Protein AF-K1QN25-F1 (afdb_monomer)

Radius of gyration: 16.58 Å; Cα contacts (8 Å, |Δi|>4): 43; chains: 1; bounding box: 44×20×42 Å

Organism: Magallana gigas (NCBI:txid29159)

Mean predicted aligned error: 8.79 Å

pLDDT: mean 77.39, std 11.9, range [39.12, 89.56]

Solvent-accessible surface area (backbone atoms only — not comparable to full-atom values): 6139 Å² total; per-residue (Å²): 109,66,64,53,43,61,72,48,51,47,54,62,73,53,57,70,47,68,72,60,72,85,69,48,76,63,56,55,51,51,53,43,51,50,52,46,50,52,56,33,58,76,68,70,50,64,86,86,59,62,55,68,61,54,30,61,74,59,72,50,73,59,60,65,59,53,43,52,51,49,34,50,53,50,49,56,51,53,71,71,51,88,56,65,77,63,42,56,74,62,41,53,72,69,70,52,74,79,74,85,128

Secondary structure (DSSP, 8-state):
-HHHIIIIIHHHHTTTGGG--S--HHHHHHHHHHHHHHHHHHTT--TTS-HHHHHHHHTPPPHHHHHHHHHHHHHHHHHH---HHHHHHHHHHHHS-----

Foldseek 3Di:
DLVCCVPPVLCVVCPPLLQPLPQDPVNLVVQQVVVLVVLCVVVVHDPVDDSVVSCVVSVHDRSVVVSVVVNVVVVVVLVPDPDVVVNCVSCVSVVDPDDDD

Structure (mmCIF, N/CA/C/O backbone):
data_AF-K1QN25-F1
#
_entry.id   AF-K1QN25-F1
#
loop_
_atom_site.group_PDB
_atom_site.id
_atom_site.type_symbol
_atom_site.label_atom_id
_atom_site.label_alt_id
_atom_site.label_comp_id
_atom_site.label_asym_id
_atom_site.label_entity_id
_atom_site.label_seq_id
_atom_site.pdbx_PDB_ins_code
_atom_site.Cartn_x
_atom_site.Cartn_y
_atom_site.Cartn_z
_atom_site.occupancy
_atom_site.B_iso_or_equiv
_atom_site.auth_seq_id
_atom_site.auth_comp_id
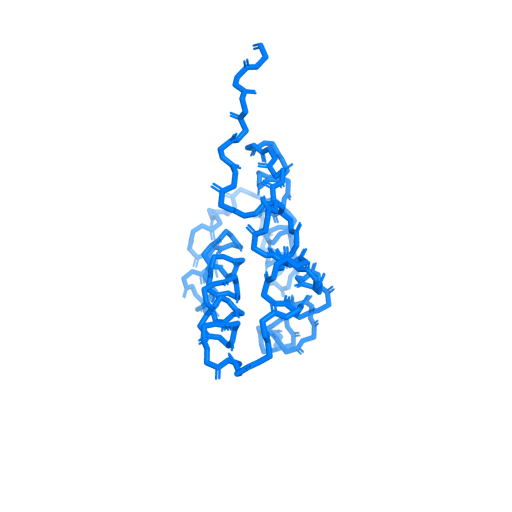_atom_site.auth_asym_id
_atom_site.auth_atom_id
_atom_site.pdbx_PDB_model_num
ATOM 1 N N . MET A 1 1 ? -19.440 -1.982 -2.396 1.00 57.94 1 MET A N 1
ATOM 2 C CA . MET A 1 1 ? -18.551 -0.885 -1.943 1.00 57.94 1 MET A CA 1
ATOM 3 C C . MET A 1 1 ? -17.074 -1.281 -1.894 1.00 57.94 1 MET A C 1
ATOM 5 O O . MET A 1 1 ? -16.268 -0.541 -2.437 1.00 57.94 1 MET A O 1
ATOM 9 N N . ALA A 1 2 ? -16.709 -2.456 -1.358 1.00 63.75 2 ALA A N 1
ATOM 10 C CA . ALA A 1 2 ? -15.332 -2.989 -1.393 1.00 63.75 2 ALA A CA 1
ATOM 11 C C . ALA A 1 2 ? -14.684 -2.963 -2.795 1.00 63.75 2 ALA A C 1
ATOM 13 O O . ALA A 1 2 ? -13.549 -2.529 -2.973 1.00 63.75 2 ALA A O 1
ATOM 14 N N . HIS A 1 3 ? -15.453 -3.359 -3.814 1.00 72.69 3 HIS A N 1
ATOM 15 C CA . HIS A 1 3 ? -15.005 -3.353 -5.206 1.00 72.69 3 HIS A CA 1
ATOM 16 C C . HIS A 1 3 ? -14.661 -1.945 -5.715 1.00 72.69 3 HIS A C 1
ATOM 18 O O . HIS A 1 3 ? -13.656 -1.790 -6.394 1.00 72.69 3 HIS A O 1
ATOM 24 N N . LEU A 1 4 ? -15.440 -0.916 -5.350 1.00 78.00 4 LEU A N 1
ATOM 25 C CA . LEU A 1 4 ? -15.184 0.478 -5.745 1.00 78.00 4 LEU A CA 1
ATOM 26 C C . LEU A 1 4 ? -13.895 1.018 -5.122 1.00 78.00 4 LEU A C 1
ATOM 28 O O . LEU A 1 4 ? -13.138 1.724 -5.785 1.00 78.00 4 LEU A O 1
ATOM 32 N N . TYR A 1 5 ? -13.618 0.651 -3.868 1.00 80.44 5 TYR A N 1
ATOM 33 C CA . TYR A 1 5 ? -12.349 0.989 -3.230 1.00 80.44 5 TYR A CA 1
ATOM 34 C C . TYR A 1 5 ? -11.170 0.394 -4.010 1.00 80.44 5 TYR A C 1
ATOM 36 O O . TYR A 1 5 ? -10.241 1.113 -4.372 1.00 80.44 5 TYR A O 1
ATOM 44 N N . ARG A 1 6 ? -11.241 -0.896 -4.353 1.00 80.19 6 ARG A N 1
ATOM 45 C CA . ARG A 1 6 ? -10.179 -1.577 -5.105 1.00 80.19 6 ARG A CA 1
ATOM 46 C C . ARG A 1 6 ? -10.041 -1.075 -6.546 1.00 80.19 6 ARG A C 1
ATOM 48 O O . ARG A 1 6 ? -8.923 -0.988 -7.042 1.00 80.19 6 ARG A O 1
ATOM 55 N N . SER A 1 7 ? -11.148 -0.766 -7.220 1.00 82.31 7 SER A N 1
ATOM 56 C CA . SER A 1 7 ? -11.148 -0.415 -8.644 1.00 82.31 7 SER A CA 1
ATOM 57 C C . SER A 1 7 ? -10.897 1.066 -8.918 1.00 82.31 7 SER A C 1
ATOM 59 O O . SER A 1 7 ? -10.414 1.392 -9.995 1.00 82.31 7 SER A O 1
ATOM 61 N N . VAL A 1 8 ? -11.229 1.959 -7.980 1.00 83.81 8 VAL A N 1
ATOM 62 C CA . VAL A 1 8 ? -11.114 3.416 -8.169 1.00 83.81 8 VAL A CA 1
ATOM 63 C C . VAL A 1 8 ? -10.133 4.020 -7.173 1.00 83.81 8 VAL A C 1
ATOM 65 O O . VAL A 1 8 ? -9.115 4.578 -7.566 1.00 83.81 8 VAL A O 1
ATOM 68 N N . VAL A 1 9 ? -10.399 3.874 -5.874 1.00 83.88 9 VAL A N 1
ATOM 69 C CA . VAL A 1 9 ? -9.635 4.582 -4.833 1.00 83.88 9 VAL A CA 1
ATOM 70 C C . VAL A 1 9 ? -8.185 4.106 -4.794 1.00 83.88 9 VAL A C 1
ATOM 72 O O . VAL A 1 9 ? -7.264 4.917 -4.825 1.00 83.88 9 VAL A O 1
ATOM 75 N N . LEU A 1 10 ? -7.971 2.791 -4.777 1.00 85.00 10 LEU A N 1
ATOM 76 C CA . LEU A 1 10 ? -6.646 2.189 -4.691 1.00 85.00 10 LEU A CA 1
ATOM 77 C C . LEU A 1 10 ? -5.736 2.572 -5.878 1.00 85.00 10 LEU A C 1
ATOM 79 O O . LEU A 1 10 ? -4.616 3.017 -5.631 1.00 85.00 10 LEU A O 1
ATOM 83 N N . PRO A 1 11 ? -6.146 2.443 -7.159 1.00 85.06 11 PRO A N 1
ATOM 84 C CA . PRO A 1 11 ? -5.316 2.883 -8.276 1.00 85.06 11 PRO A CA 1
ATOM 85 C C . PRO A 1 11 ? -5.078 4.393 -8.308 1.00 85.06 11 PRO A C 1
ATOM 87 O O . PRO A 1 11 ? -3.967 4.780 -8.659 1.00 85.06 11 PRO A O 1
ATOM 90 N N . SER A 1 12 ? -6.045 5.224 -7.904 1.00 86.25 12 SER A N 1
ATOM 91 C CA . SER A 1 12 ? -5.856 6.678 -7.830 1.00 86.25 12 SER A CA 1
ATOM 92 C C . SER A 1 12 ? -4.860 7.090 -6.744 1.00 86.25 12 SER A C 1
ATOM 94 O O . SER A 1 12 ? -3.988 7.913 -7.001 1.00 86.25 12 SER A O 1
ATOM 96 N N . VAL A 1 13 ? -4.953 6.507 -5.545 1.00 86.06 13 VAL A N 1
ATOM 97 C CA . VAL A 1 13 ? -4.057 6.830 -4.417 1.00 86.06 13 VAL A CA 1
ATOM 98 C C . VAL A 1 13 ? -2.642 6.306 -4.65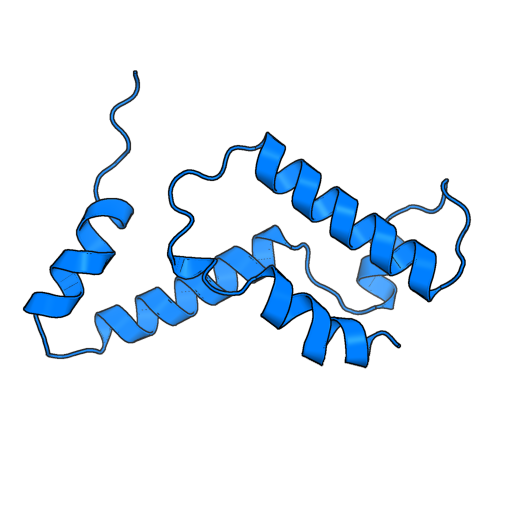9 1.00 86.06 13 VAL A C 1
ATOM 100 O O . VAL A 1 13 ? -1.667 6.976 -4.331 1.00 86.06 13 VAL A O 1
ATOM 103 N N . LEU A 1 14 ? -2.520 5.114 -5.245 1.00 87.94 14 LEU A N 1
ATOM 104 C CA . LEU A 1 14 ? -1.236 4.466 -5.530 1.00 87.94 14 LEU A CA 1
ATOM 105 C C . LEU A 1 14 ? -0.704 4.780 -6.933 1.00 87.94 14 LEU A C 1
ATOM 107 O O . LEU A 1 14 ? 0.150 4.055 -7.456 1.00 87.94 14 LEU A O 1
ATOM 111 N N . TYR A 1 15 ? -1.221 5.824 -7.576 1.00 87.44 15 TYR A N 1
ATOM 112 C CA . TYR A 1 15 ? -0.713 6.258 -8.866 1.00 87.44 15 TYR A CA 1
ATOM 113 C C . TYR A 1 15 ? 0.732 6.751 -8.716 1.00 87.44 15 TYR A C 1
ATOM 115 O O . TYR A 1 15 ? 1.027 7.611 -7.891 1.00 87.44 15 TYR A O 1
ATOM 123 N N . GLY A 1 16 ? 1.651 6.174 -9.495 1.00 83.75 16 GLY A N 1
ATOM 124 C CA . GLY A 1 16 ? 3.070 6.532 -9.441 1.00 83.75 16 GLY A CA 1
ATOM 125 C C . GLY A 1 16 ? 3.822 6.037 -8.200 1.00 83.75 16 GLY A C 1
ATOM 126 O O . GLY A 1 16 ? 4.950 6.463 -7.986 1.00 83.75 16 GLY A O 1
ATOM 127 N N . CYS A 1 17 ? 3.261 5.118 -7.402 1.00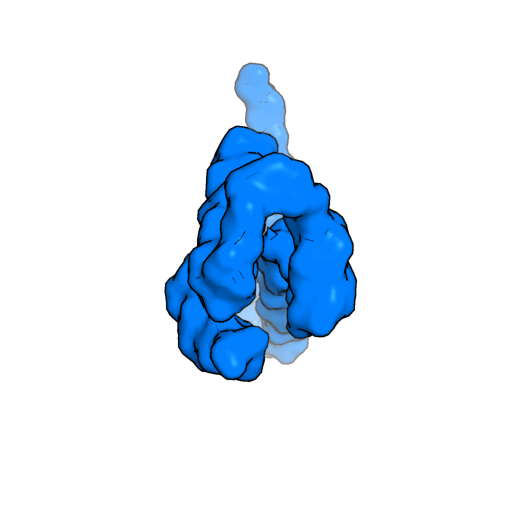 86.00 17 CYS A N 1
ATOM 128 C CA . CYS A 1 17 ? 3.965 4.569 -6.232 1.00 86.00 17 CYS A CA 1
ATOM 129 C C . CYS A 1 17 ? 5.284 3.843 -6.565 1.00 86.00 17 CYS A C 1
ATOM 131 O O . CYS A 1 17 ? 6.144 3.684 -5.697 1.00 86.00 17 CYS A O 1
ATOM 133 N N . GLU A 1 18 ? 5.463 3.470 -7.834 1.00 83.00 18 GLU A N 1
ATOM 134 C CA . GLU A 1 18 ? 6.680 2.916 -8.434 1.00 83.00 18 GLU A CA 1
ATOM 135 C C . GLU A 1 18 ? 7.925 3.764 -8.112 1.00 83.00 18 GLU A C 1
ATOM 137 O O . GLU A 1 18 ? 9.003 3.229 -7.869 1.00 83.00 18 GLU A O 1
ATOM 142 N N . THR A 1 19 ? 7.777 5.096 -8.095 1.00 80.31 19 THR A N 1
ATOM 143 C CA . THR A 1 19 ? 8.886 6.056 -7.959 1.00 80.31 19 THR A CA 1
ATOM 144 C C . THR A 1 19 ? 9.115 6.524 -6.522 1.00 80.31 19 THR A C 1
ATOM 146 O O . THR A 1 19 ? 10.023 7.316 -6.261 1.00 80.31 19 THR A O 1
ATOM 149 N N . TRP A 1 20 ? 8.318 6.045 -5.561 1.00 84.25 20 TRP A N 1
ATOM 150 C CA . TRP A 1 20 ? 8.429 6.420 -4.150 1.00 84.25 20 TRP A CA 1
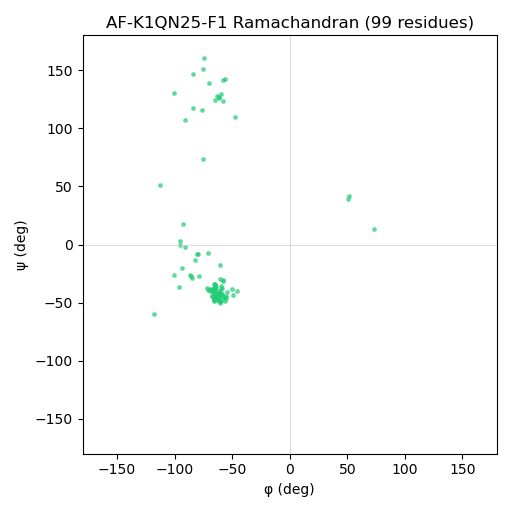ATOM 151 C C . TRP A 1 20 ? 9.626 5.726 -3.486 1.00 84.25 20 TRP A C 1
ATOM 153 O O . TRP A 1 20 ? 9.463 4.780 -2.712 1.00 84.25 20 TRP A O 1
ATOM 163 N N . ASN A 1 21 ? 10.841 6.174 -3.796 1.00 73.62 21 ASN A N 1
ATOM 164 C CA . ASN A 1 21 ? 12.076 5.561 -3.294 1.00 73.62 21 ASN A CA 1
ATOM 165 C C . ASN A 1 21 ? 12.405 5.977 -1.849 1.00 73.62 21 ASN A C 1
ATOM 167 O O . ASN A 1 21 ? 13.014 5.211 -1.112 1.00 73.62 21 ASN A O 1
ATOM 171 N N . HIS A 1 22 ? 11.951 7.157 -1.414 1.00 77.25 22 HIS A N 1
ATOM 172 C CA . HIS A 1 22 ? 12.247 7.731 -0.094 1.00 77.25 22 HIS A CA 1
ATOM 173 C C . HIS A 1 22 ? 10.999 7.805 0.797 1.00 77.25 22 HIS A C 1
ATOM 175 O O . HIS A 1 22 ? 10.665 8.857 1.336 1.00 77.25 22 HIS A O 1
ATOM 181 N N . MET A 1 23 ? 10.272 6.696 0.936 1.00 78.88 23 MET A N 1
ATOM 182 C CA . MET A 1 23 ? 9.088 6.671 1.796 1.00 78.88 23 MET A CA 1
ATOM 183 C C . MET A 1 23 ? 9.497 6.410 3.247 1.00 78.88 23 MET A C 1
ATOM 185 O O . MET A 1 23 ? 10.050 5.353 3.564 1.00 78.88 23 MET A O 1
ATOM 189 N N . THR A 1 24 ? 9.238 7.364 4.144 1.00 83.56 24 THR A N 1
ATOM 190 C CA . THR A 1 24 ? 9.544 7.169 5.564 1.00 83.56 24 THR A CA 1
ATOM 191 C C . THR A 1 24 ? 8.539 6.211 6.209 1.00 83.56 24 THR A C 1
ATOM 193 O O . THR A 1 24 ? 7.424 6.009 5.720 1.00 83.56 24 THR A O 1
ATOM 196 N N . LYS A 1 25 ? 8.903 5.620 7.356 1.00 83.38 25 LYS A N 1
ATOM 197 C CA . LYS A 1 25 ? 7.977 4.769 8.128 1.00 83.38 25 LYS A CA 1
ATOM 198 C C . LYS A 1 25 ? 6.699 5.518 8.530 1.00 83.38 25 LYS A C 1
ATOM 200 O O . LYS A 1 25 ? 5.643 4.899 8.627 1.00 83.38 25 LYS A O 1
ATOM 205 N N . GLU A 1 26 ? 6.784 6.831 8.739 1.00 85.94 26 GLU A N 1
ATOM 206 C CA . GLU A 1 26 ? 5.628 7.661 9.087 1.00 85.94 26 GLU A CA 1
ATOM 207 C C . GLU A 1 26 ? 4.685 7.854 7.891 1.00 85.94 26 GLU A C 1
ATOM 209 O O . GLU A 1 26 ? 3.470 7.763 8.057 1.00 85.94 26 GLU A O 1
ATOM 214 N N . ASP A 1 27 ? 5.215 8.004 6.674 1.00 85.06 27 ASP A N 1
ATOM 215 C CA . ASP A 1 27 ? 4.397 8.090 5.455 1.00 85.06 27 ASP A CA 1
ATOM 216 C C . ASP A 1 27 ? 3.609 6.794 5.217 1.00 85.06 27 ASP A C 1
ATOM 218 O O . ASP A 1 27 ? 2.402 6.830 4.963 1.00 85.06 27 ASP A O 1
ATOM 222 N N . VAL A 1 28 ? 4.254 5.633 5.410 1.00 85.69 28 VAL A N 1
ATOM 223 C CA . VAL A 1 28 ? 3.581 4.318 5.374 1.00 85.69 28 VAL A CA 1
ATOM 224 C C . VAL A 1 28 ? 2.456 4.263 6.412 1.00 85.69 28 VAL A C 1
ATOM 226 O O . VAL A 1 28 ? 1.357 3.783 6.129 1.00 85.69 28 VAL A O 1
ATOM 229 N N . ARG A 1 29 ? 2.717 4.754 7.629 1.00 86.25 29 ARG A N 1
ATOM 230 C CA . ARG A 1 29 ? 1.752 4.727 8.735 1.00 86.25 29 ARG A CA 1
ATOM 231 C C . ARG A 1 29 ? 0.535 5.604 8.449 1.00 86.25 29 ARG A C 1
ATOM 233 O O . ARG A 1 29 ? -0.593 5.196 8.742 1.00 86.25 29 ARG A O 1
ATOM 240 N N . ARG A 1 30 ? 0.744 6.777 7.848 1.00 87.06 30 ARG A N 1
ATOM 241 C CA . ARG A 1 30 ? -0.328 7.684 7.412 1.00 87.06 30 ARG A CA 1
ATOM 242 C C . ARG A 1 30 ? -1.175 7.060 6.308 1.00 87.06 30 ARG A C 1
ATOM 244 O O . ARG A 1 30 ? -2.398 7.086 6.412 1.00 87.06 30 ARG A O 1
ATOM 251 N N . LEU A 1 31 ? -0.543 6.428 5.319 1.00 87.12 31 LEU A N 1
ATOM 252 C CA . LEU A 1 31 ? -1.233 5.707 4.245 1.00 87.12 31 LEU A CA 1
ATOM 253 C C . LEU A 1 31 ? -2.087 4.548 4.784 1.00 87.12 31 LEU A C 1
ATOM 255 O O . LEU A 1 31 ? -3.261 4.437 4.433 1.00 87.12 31 LEU A O 1
ATOM 259 N N . ASN A 1 32 ? -1.547 3.742 5.704 1.00 87.12 32 ASN A N 1
ATOM 260 C CA . ASN A 1 32 ? -2.320 2.688 6.375 1.00 87.12 32 ASN A CA 1
ATOM 261 C C . ASN A 1 32 ? -3.490 3.265 7.186 1.00 87.12 32 ASN A C 1
ATOM 263 O O . ASN A 1 32 ? -4.600 2.741 7.148 1.00 87.12 32 ASN A O 1
ATOM 267 N N . SER A 1 33 ? -3.277 4.377 7.894 1.00 86.06 33 SER A N 1
ATOM 268 C CA . SER A 1 33 ? -4.341 5.036 8.666 1.00 86.06 33 SER A CA 1
ATOM 269 C C . SER A 1 33 ? -5.461 5.567 7.767 1.00 86.06 33 SER A C 1
ATOM 271 O O . SER A 1 33 ? -6.634 5.468 8.128 1.00 86.06 33 SER A O 1
ATOM 273 N N . LEU A 1 34 ? -5.114 6.078 6.584 1.00 86.12 34 LEU A N 1
ATOM 274 C CA . LEU A 1 34 ? -6.070 6.518 5.570 1.00 86.12 34 LEU A CA 1
ATOM 275 C C . LEU A 1 34 ? -6.887 5.340 5.022 1.00 86.12 34 LEU A C 1
ATOM 277 O O . LEU A 1 34 ? -8.114 5.420 4.998 1.00 86.12 34 LEU A O 1
ATOM 281 N N . GLN A 1 35 ? -6.235 4.229 4.661 1.00 86.94 35 GLN A N 1
ATOM 282 C CA . GLN A 1 35 ? -6.914 2.995 4.245 1.00 86.94 35 GLN A CA 1
ATOM 283 C C . GLN A 1 35 ? -7.889 2.504 5.323 1.00 86.94 35 GLN A C 1
ATOM 285 O O . GLN A 1 35 ? -9.067 2.284 5.040 1.00 86.94 35 GLN A O 1
ATOM 290 N N . HIS A 1 36 ? -7.442 2.426 6.578 1.00 87.25 36 HIS A N 1
ATOM 291 C CA . HIS A 1 36 ? -8.296 2.041 7.701 1.00 87.25 36 HIS A CA 1
ATOM 292 C C . HIS A 1 36 ? -9.489 2.988 7.887 1.00 87.25 36 HIS A C 1
ATOM 294 O O . HIS A 1 36 ? -10.602 2.528 8.149 1.00 87.25 36 HIS A O 1
ATOM 300 N N . GLY A 1 37 ? -9.273 4.300 7.761 1.00 84.12 37 GLY A N 1
ATOM 301 C CA . GLY A 1 37 ? -10.325 5.310 7.863 1.00 84.12 37 GLY A CA 1
ATOM 302 C C . GLY A 1 37 ? -11.407 5.121 6.802 1.00 84.12 37 GLY A C 1
ATOM 303 O O . GLY A 1 37 ? -12.588 5.046 7.141 1.00 84.12 37 GLY A O 1
ATOM 304 N N . ILE A 1 38 ? -11.000 4.952 5.542 1.00 83.44 38 ILE A N 1
ATOM 305 C CA . ILE A 1 38 ? -11.915 4.722 4.417 1.00 83.44 38 ILE A CA 1
ATOM 306 C C . ILE A 1 38 ? -12.674 3.403 4.595 1.00 83.44 38 ILE A C 1
ATOM 308 O O . ILE A 1 38 ? -13.897 3.378 4.468 1.00 83.44 38 ILE A O 1
ATOM 312 N N . CYS A 1 39 ? -11.987 2.316 4.956 1.00 82.00 39 CYS A N 1
ATOM 313 C CA . CYS A 1 39 ? -12.629 1.022 5.194 1.00 82.00 39 CYS A CA 1
ATOM 314 C C . CYS A 1 39 ? -13.687 1.098 6.306 1.00 82.00 39 CYS A C 1
ATOM 316 O O . CYS A 1 39 ? -14.789 0.573 6.144 1.00 82.00 39 CYS A O 1
ATOM 318 N N . LYS A 1 40 ? -13.394 1.795 7.412 1.00 84.44 40 LYS A N 1
ATOM 319 C CA . LYS A 1 40 ? -14.357 1.998 8.507 1.00 84.44 40 LYS A CA 1
ATOM 320 C C . LYS A 1 40 ? -15.544 2.858 8.084 1.00 84.44 40 LYS A C 1
ATOM 322 O O . LYS A 1 40 ? -16.669 2.537 8.455 1.00 84.44 40 LYS A O 1
ATOM 327 N N . GLN A 1 41 ? -15.313 3.907 7.294 1.00 83.25 41 GLN A N 1
ATOM 328 C CA . GLN A 1 41 ? -16.385 4.749 6.757 1.00 83.25 41 GLN A CA 1
ATOM 329 C C . GLN A 1 41 ? -17.308 3.976 5.812 1.00 83.25 41 GLN A C 1
ATOM 331 O O . GLN A 1 41 ? -18.523 4.100 5.923 1.00 83.25 41 GLN A O 1
ATOM 336 N N . ILE A 1 42 ? -16.755 3.134 4.933 1.00 80.06 42 ILE A N 1
ATOM 337 C CA . ILE A 1 42 ? -17.542 2.332 3.984 1.00 80.06 42 ILE A CA 1
ATOM 338 C C . ILE A 1 42 ? -18.526 1.398 4.703 1.00 80.06 42 ILE A C 1
ATOM 340 O O . ILE A 1 42 ? -19.647 1.216 4.232 1.00 80.06 42 ILE A O 1
ATOM 344 N N . PHE A 1 43 ? -18.119 0.809 5.828 1.00 76.44 43 PHE A N 1
ATOM 345 C CA . PHE A 1 43 ? -18.974 -0.086 6.616 1.00 76.44 43 PHE A CA 1
ATOM 346 C C . PHE A 1 43 ? -19.697 0.594 7.774 1.00 76.44 43 PHE A C 1
ATOM 348 O O . PHE A 1 43 ? -20.372 -0.083 8.545 1.00 76.44 43 PHE A O 1
ATOM 355 N N . ASN A 1 44 ? -19.544 1.911 7.912 1.00 82.31 44 ASN A N 1
ATOM 356 C CA . ASN A 1 44 ? -20.097 2.682 9.018 1.00 82.31 44 ASN A CA 1
ATOM 357 C C . ASN A 1 44 ? -19.751 2.076 10.398 1.00 82.31 44 ASN A C 1
ATOM 359 O O . ASN A 1 44 ? -20.585 1.999 11.301 1.00 82.31 44 ASN A O 1
ATOM 363 N N . LEU A 1 45 ? -18.515 1.581 10.541 1.00 80.44 45 LEU A N 1
ATOM 364 C CA . LEU A 1 45 ? -18.067 0.865 11.735 1.00 80.44 45 LEU A CA 1
ATOM 365 C C . LEU A 1 45 ? -17.596 1.832 12.830 1.00 80.44 45 LEU A C 1
ATOM 367 O O . LEU A 1 45 ? -16.961 2.850 12.532 1.00 80.44 45 LEU A O 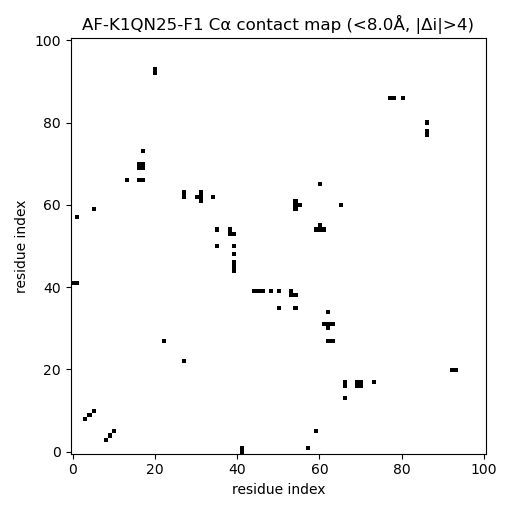1
ATOM 371 N N . PRO A 1 46 ? -17.800 1.488 14.115 1.00 76.38 46 PRO A N 1
ATOM 372 C CA . PRO A 1 46 ? -17.267 2.262 15.226 1.00 76.38 46 PRO A CA 1
ATOM 373 C C . PRO A 1 46 ? -15.743 2.412 15.130 1.00 76.38 46 PRO A C 1
ATOM 375 O O . PRO A 1 46 ? -15.026 1.457 14.817 1.00 76.38 46 PRO A O 1
ATOM 378 N N . LYS A 1 47 ? -15.224 3.591 15.500 1.00 69.25 47 LYS A N 1
ATOM 379 C CA . LYS A 1 47 ? -13.779 3.877 15.594 1.00 69.25 47 LYS A CA 1
ATOM 380 C C . LYS A 1 47 ? -12.945 2.796 16.317 1.00 69.25 47 LYS A C 1
ATOM 382 O O . LYS A 1 47 ? -11.863 2.509 15.792 1.00 69.25 47 LYS A O 1
ATOM 387 N N . PRO A 1 48 ? -13.393 2.167 17.431 1.00 74.88 48 PRO A N 1
ATOM 388 C CA . PRO A 1 48 ? -12.605 1.142 18.127 1.00 74.88 48 PRO A CA 1
ATOM 389 C C . PRO A 1 48 ? -12.486 -0.191 17.377 1.00 74.88 48 PRO A C 1
ATOM 391 O O . PRO A 1 48 ? -11.730 -1.056 17.811 1.00 74.88 48 PRO A O 1
ATOM 394 N N . THR A 1 49 ? -13.199 -0.383 16.263 1.00 76.69 49 THR A N 1
ATOM 395 C CA . THR A 1 49 ? -13.126 -1.635 15.500 1.00 76.69 49 THR A CA 1
ATOM 396 C C . THR A 1 49 ? -11.695 -1.878 15.025 1.00 76.69 49 THR A C 1
ATOM 398 O O . THR A 1 49 ? -11.065 -0.988 14.439 1.00 76.69 49 THR A O 1
ATOM 401 N N . ARG A 1 50 ? -11.173 -3.082 15.281 1.00 77.50 50 ARG A N 1
ATOM 402 C CA . ARG A 1 50 ? -9.837 -3.493 14.837 1.00 77.50 50 ARG A CA 1
ATOM 403 C C . ARG A 1 50 ? -9.760 -3.463 13.315 1.00 77.50 50 ARG A C 1
ATOM 405 O O . ARG A 1 50 ? -10.583 -4.082 12.648 1.00 77.50 50 ARG A O 1
ATOM 412 N N . SER A 1 51 ? -8.763 -2.762 12.783 1.00 77.56 51 SER A N 1
ATOM 413 C CA . SER A 1 51 ? -8.594 -2.606 11.338 1.00 77.56 51 SER A CA 1
ATOM 414 C C . SER A 1 51 ? -8.289 -3.928 10.634 1.00 77.56 51 SER A C 1
ATOM 416 O O . SER A 1 51 ? -8.870 -4.170 9.584 1.00 77.56 51 SER A O 1
ATOM 418 N N . ASP A 1 52 ? -7.496 -4.812 11.253 1.00 77.88 52 ASP A N 1
ATOM 419 C CA . ASP A 1 52 ? -7.106 -6.108 10.670 1.00 77.88 52 ASP A CA 1
ATOM 420 C C . ASP A 1 52 ? -8.325 -6.944 10.243 1.00 77.88 52 ASP A C 1
ATOM 422 O O . ASP A 1 52 ? -8.348 -7.540 9.171 1.00 77.88 52 ASP A O 1
ATOM 426 N N . ILE A 1 53 ? -9.376 -6.943 11.071 1.00 81.62 53 ILE A N 1
ATOM 427 C CA . ILE A 1 53 ? -10.611 -7.699 10.822 1.00 81.62 53 ILE A CA 1
ATOM 428 C C . ILE A 1 53 ? -11.347 -7.131 9.606 1.00 81.62 53 ILE A C 1
ATOM 430 O O . ILE A 1 53 ? -11.864 -7.881 8.783 1.00 81.62 53 ILE A O 1
ATOM 434 N N . VAL A 1 54 ? -11.384 -5.803 9.477 1.00 79.88 54 VAL A N 1
ATOM 435 C CA . VAL A 1 54 ? -12.052 -5.123 8.360 1.00 79.88 54 VAL A CA 1
ATOM 436 C C . VAL A 1 54 ? -11.291 -5.357 7.056 1.00 79.88 54 VAL A C 1
ATOM 438 O O . VAL A 1 54 ? -11.912 -5.558 6.014 1.00 79.88 54 VAL A O 1
ATOM 441 N N . GLU A 1 55 ? -9.959 -5.369 7.110 1.00 80.69 55 GLU A N 1
ATOM 442 C CA . GLU A 1 55 ? -9.101 -5.657 5.958 1.00 80.69 55 GLU A CA 1
ATOM 443 C C . GLU A 1 55 ? -9.256 -7.100 5.477 1.00 80.69 55 GLU A C 1
ATOM 445 O O . GLU A 1 55 ? -9.488 -7.319 4.286 1.00 80.69 55 GLU A O 1
ATOM 450 N N . GLN A 1 56 ? -9.235 -8.071 6.397 1.00 81.00 56 GLN A N 1
ATOM 451 C CA . GLN A 1 56 ? -9.500 -9.475 6.072 1.00 81.00 56 GLN A CA 1
ATOM 452 C C . GLN A 1 56 ? -10.906 -9.670 5.497 1.00 81.00 56 GLN A C 1
ATOM 454 O O . GLN A 1 56 ? -11.069 -10.358 4.492 1.00 81.00 56 GLN A O 1
ATOM 459 N N . TYR A 1 57 ? -11.916 -9.023 6.084 1.00 80.88 57 TYR A N 1
ATOM 460 C CA . TYR A 1 57 ? -13.296 -9.110 5.606 1.00 80.88 57 TYR A CA 1
ATOM 461 C C . TYR A 1 57 ? -13.473 -8.505 4.204 1.00 80.88 57 TYR A C 1
ATOM 463 O O . TYR A 1 57 ? -14.235 -9.017 3.387 1.00 80.88 57 TYR A O 1
ATOM 471 N N . MET A 1 58 ? -12.743 -7.429 3.897 1.00 73.94 58 MET A N 1
ATOM 472 C CA . MET A 1 58 ? -12.734 -6.801 2.571 1.00 73.94 58 MET A CA 1
ATOM 473 C C . MET A 1 58 ? -11.828 -7.504 1.560 1.00 73.94 58 MET A C 1
ATOM 475 O O . MET A 1 58 ? -11.836 -7.120 0.388 1.00 73.94 58 MET A O 1
ATOM 479 N N . ASN A 1 59 ? -11.032 -8.485 1.998 1.00 80.62 59 ASN A N 1
ATOM 480 C CA . ASN A 1 59 ? -9.950 -9.076 1.217 1.00 80.62 59 ASN A CA 1
ATOM 481 C C . ASN A 1 59 ? -8.995 -8.006 0.640 1.00 80.62 59 ASN A C 1
ATOM 483 O O . ASN A 1 59 ? -8.619 -8.049 -0.534 1.00 80.62 59 ASN A O 1
ATOM 487 N N . ILE A 1 60 ? -8.666 -6.995 1.454 1.00 81.38 60 ILE A N 1
ATOM 488 C CA . ILE A 1 60 ? -7.749 -5.904 1.103 1.00 81.38 60 ILE A CA 1
ATOM 489 C C . ILE A 1 60 ? -6.389 -6.197 1.733 1.00 81.38 60 ILE A C 1
ATOM 491 O O . ILE A 1 60 ? -6.291 -6.483 2.924 1.00 81.38 60 ILE A O 1
ATOM 495 N N . LEU A 1 61 ? -5.335 -6.109 0.925 1.00 82.88 61 LEU A N 1
ATOM 496 C CA . LEU A 1 61 ? -3.960 -6.205 1.398 1.00 82.88 61 LEU A CA 1
ATOM 497 C C . LEU A 1 61 ? -3.540 -4.899 2.097 1.00 82.88 61 LEU A C 1
ATOM 499 O O . LEU A 1 61 ? -4.019 -3.818 1.736 1.00 82.88 61 LEU A O 1
ATOM 503 N N . PRO A 1 62 ? -2.612 -4.956 3.066 1.00 83.00 62 PRO A N 1
ATOM 504 C CA . PRO A 1 62 ? -2.055 -3.745 3.655 1.00 83.00 62 PRO A CA 1
ATOM 505 C C . PRO A 1 62 ? -1.416 -2.880 2.563 1.00 83.00 62 PRO A C 1
ATOM 507 O O . PRO A 1 62 ? -0.749 -3.402 1.664 1.00 83.00 62 PRO A O 1
ATOM 510 N N . ILE A 1 63 ? -1.566 -1.554 2.653 1.00 85.25 63 ILE A N 1
ATOM 511 C CA . ILE A 1 63 ? -1.194 -0.638 1.558 1.00 85.25 63 ILE A CA 1
ATOM 512 C C . ILE A 1 63 ? 0.278 -0.766 1.151 1.00 85.25 63 ILE A C 1
ATOM 514 O O . ILE A 1 63 ? 0.628 -0.628 -0.018 1.00 85.25 63 ILE A O 1
ATOM 518 N N . LYS A 1 64 ? 1.144 -1.102 2.115 1.00 84.62 64 LYS A N 1
ATOM 519 C CA . LYS A 1 64 ? 2.563 -1.371 1.877 1.00 84.62 64 LYS A CA 1
ATOM 520 C C . LYS A 1 64 ? 2.763 -2.561 0.935 1.00 84.62 64 LYS A C 1
ATOM 522 O O . LYS A 1 64 ? 3.575 -2.463 0.025 1.00 84.62 64 LYS A O 1
ATOM 527 N N . ALA A 1 65 ? 2.030 -3.655 1.137 1.00 86.50 65 ALA A N 1
ATOM 528 C CA . ALA A 1 65 ? 2.137 -4.831 0.278 1.00 86.50 65 ALA A CA 1
ATOM 529 C C . ALA 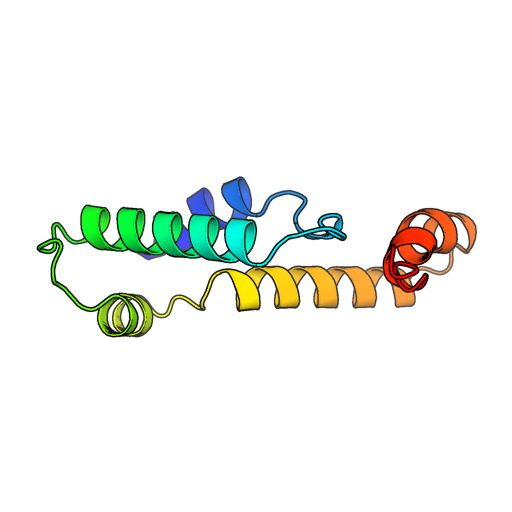A 1 65 ? 1.653 -4.529 -1.146 1.00 86.50 65 ALA A C 1
ATOM 531 O O . ALA A 1 65 ? 2.239 -5.027 -2.105 1.00 86.50 65 ALA A O 1
ATOM 532 N N . GLU A 1 66 ? 0.643 -3.668 -1.304 1.00 88.44 66 GLU A N 1
ATOM 533 C CA . GLU A 1 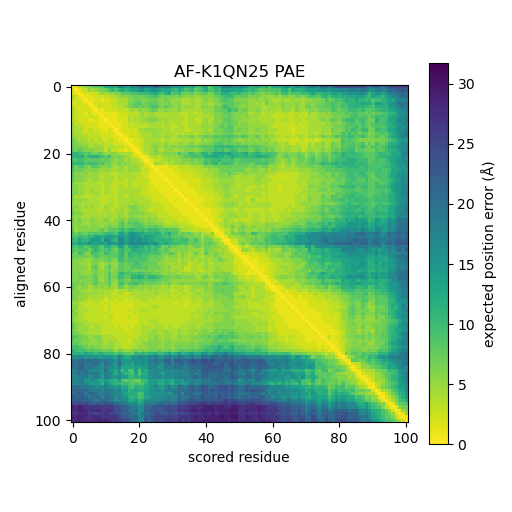66 ? 0.205 -3.235 -2.635 1.00 88.44 66 GLU A CA 1
ATOM 534 C C . GLU A 1 66 ? 1.227 -2.342 -3.341 1.00 88.44 66 GLU A C 1
ATOM 536 O O . GLU A 1 66 ? 1.475 -2.504 -4.537 1.00 88.44 66 GLU A O 1
ATOM 541 N N . ILE A 1 67 ? 1.874 -1.436 -2.604 1.00 87.94 67 ILE A N 1
ATOM 542 C CA . ILE A 1 67 ? 2.986 -0.632 -3.129 1.00 87.94 67 ILE A CA 1
ATOM 543 C C . ILE A 1 67 ? 4.141 -1.541 -3.559 1.00 87.94 67 ILE A C 1
ATOM 545 O O . ILE A 1 67 ? 4.640 -1.408 -4.675 1.00 87.94 67 ILE A O 1
ATOM 549 N N . ASP A 1 68 ? 4.541 -2.482 -2.701 1.00 87.50 68 ASP A N 1
ATOM 550 C CA . ASP A 1 68 ? 5.631 -3.419 -2.984 1.00 87.50 68 ASP A CA 1
ATOM 551 C C . ASP A 1 68 ? 5.299 -4.292 -4.209 1.00 87.50 68 ASP A C 1
ATOM 553 O O . ASP A 1 68 ? 6.143 -4.478 -5.085 1.00 87.50 68 ASP A O 1
ATOM 557 N N . THR A 1 69 ? 4.051 -4.755 -4.337 1.00 89.56 69 THR A N 1
ATOM 558 C CA . THR A 1 69 ? 3.590 -5.540 -5.495 1.00 89.56 69 THR A CA 1
ATOM 559 C C . THR A 1 69 ? 3.706 -4.745 -6.794 1.00 89.56 69 THR A C 1
ATOM 561 O O . THR A 1 69 ? 4.225 -5.259 -7.7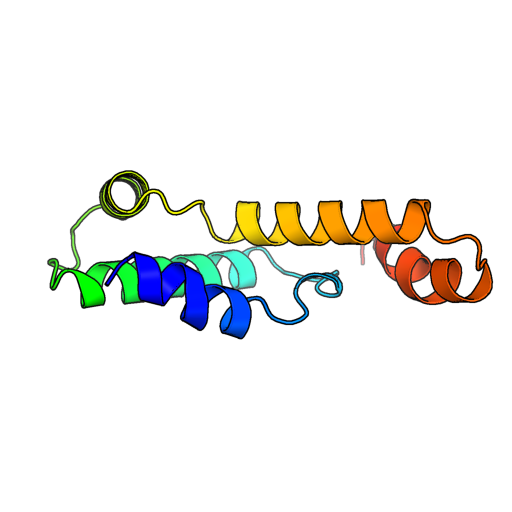86 1.00 89.56 69 THR A O 1
ATOM 564 N N . ARG A 1 70 ? 3.263 -3.482 -6.803 1.00 88.88 70 ARG A N 1
ATOM 565 C CA . ARG A 1 70 ? 3.349 -2.615 -7.990 1.00 88.88 70 ARG A CA 1
ATOM 566 C C . ARG A 1 70 ? 4.799 -2.345 -8.377 1.00 88.88 70 ARG A C 1
ATOM 568 O O . ARG A 1 70 ? 5.170 -2.635 -9.512 1.00 88.88 70 ARG A O 1
ATOM 575 N N . LYS A 1 71 ? 5.633 -1.978 -7.399 1.00 87.44 71 LYS A N 1
ATOM 576 C CA . LYS A 1 71 ? 7.076 -1.781 -7.592 1.00 87.44 71 LYS A CA 1
ATOM 577 C C . LYS A 1 71 ? 7.760 -3.011 -8.182 1.00 87.44 71 LYS A C 1
ATOM 579 O O . LYS A 1 71 ? 8.561 -2.880 -9.104 1.00 87.44 71 LYS A O 1
ATOM 584 N N . LEU A 1 72 ? 7.440 -4.208 -7.687 1.00 87.94 72 LEU A N 1
ATOM 585 C CA . LEU A 1 72 ? 7.985 -5.461 -8.217 1.00 87.94 72 LEU A CA 1
ATOM 586 C C . LEU A 1 72 ? 7.516 -5.735 -9.650 1.00 87.94 72 LEU A C 1
ATOM 588 O O . LEU A 1 72 ? 8.318 -6.150 -10.488 1.00 87.94 72 LEU A O 1
ATOM 592 N N . LEU A 1 73 ? 6.243 -5.478 -9.961 1.00 89.44 73 LEU A N 1
ATOM 593 C CA . LEU A 1 73 ? 5.722 -5.609 -11.324 1.00 89.44 73 LEU A CA 1
ATOM 594 C C . LEU A 1 73 ? 6.396 -4.622 -12.280 1.00 89.44 73 LEU A C 1
ATOM 596 O O . LEU A 1 73 ? 6.745 -4.999 -13.402 1.00 89.44 73 LEU A O 1
ATOM 600 N N . PHE A 1 74 ? 6.610 -3.381 -11.849 1.00 86.56 74 PHE A N 1
ATOM 601 C CA . PHE A 1 74 ? 7.324 -2.374 -12.624 1.00 86.56 74 PHE A CA 1
ATOM 602 C C . PHE A 1 74 ? 8.786 -2.747 -12.826 1.00 86.56 74 PHE A C 1
ATOM 604 O O . PHE A 1 74 ? 9.246 -2.747 -13.965 1.00 86.56 74 PHE A O 1
ATOM 611 N N . LEU A 1 75 ? 9.485 -3.184 -11.776 1.00 84.50 75 LEU A N 1
ATOM 612 C CA . LEU A 1 75 ? 10.849 -3.699 -11.886 1.00 84.50 75 LEU A CA 1
ATOM 613 C C . LEU A 1 75 ? 10.927 -4.871 -12.873 1.00 84.50 75 LEU A C 1
ATOM 615 O O . LEU A 1 75 ? 11.776 -4.876 -13.761 1.00 84.50 75 LEU A O 1
ATOM 619 N N . GLY A 1 76 ? 9.997 -5.825 -12.792 1.00 86.44 76 GLY A N 1
ATOM 620 C CA . GLY A 1 76 ? 9.917 -6.938 -13.738 1.00 86.44 76 GLY A CA 1
ATOM 621 C C . GLY A 1 76 ? 9.723 -6.481 -15.189 1.00 86.44 76 GLY A C 1
ATOM 622 O O . GLY A 1 76 ? 10.317 -7.059 -16.102 1.00 86.44 76 GLY A O 1
ATOM 623 N N . ARG A 1 77 ? 8.940 -5.418 -15.419 1.00 86.25 77 ARG A N 1
ATOM 624 C CA . ARG A 1 77 ? 8.797 -4.790 -16.745 1.00 86.25 77 ARG A CA 1
ATOM 625 C C . ARG A 1 77 ? 10.091 -4.106 -17.184 1.00 86.25 77 ARG A C 1
ATOM 627 O O . ARG A 1 77 ? 10.502 -4.317 -18.322 1.00 86.25 77 ARG A O 1
ATOM 634 N N . LEU A 1 78 ? 10.759 -3.367 -16.293 1.00 82.81 78 LEU A N 1
ATOM 635 C CA . LEU A 1 78 ? 12.060 -2.743 -16.563 1.00 82.81 78 LEU A CA 1
ATOM 636 C C . LEU A 1 78 ? 13.108 -3.779 -16.981 1.00 82.81 78 LEU A C 1
ATOM 638 O O . LEU A 1 78 ? 13.796 -3.583 -17.981 1.00 82.81 78 LEU A O 1
ATOM 642 N N . CYS A 1 79 ? 13.196 -4.906 -16.269 1.00 81.94 79 CYS A N 1
ATOM 643 C CA . CYS A 1 79 ? 14.135 -5.982 -16.588 1.00 81.94 79 CYS A CA 1
ATOM 644 C C . CYS A 1 79 ? 13.910 -6.562 -17.994 1.00 81.94 79 CYS A C 1
ATOM 646 O O . CYS A 1 79 ? 14.879 -6.908 -18.668 1.00 81.94 79 CYS A O 1
ATOM 648 N N . ARG A 1 80 ? 12.650 -6.638 -18.444 1.00 82.88 80 ARG A N 1
ATOM 649 C CA . ARG A 1 80 ? 12.260 -7.175 -19.760 1.00 82.88 80 ARG A CA 1
ATOM 650 C C . ARG A 1 80 ? 12.387 -6.174 -20.910 1.00 82.88 80 ARG A C 1
ATOM 652 O O . ARG A 1 80 ? 12.313 -6.588 -22.062 1.00 82.88 80 ARG A O 1
ATOM 659 N N . MET A 1 81 ? 12.553 -4.879 -20.638 1.00 77.50 81 MET A N 1
ATOM 660 C CA . MET A 1 81 ? 12.795 -3.902 -21.703 1.00 77.50 81 MET A CA 1
ATOM 661 C C . MET A 1 81 ? 14.191 -4.108 -22.304 1.00 77.50 81 MET A C 1
ATOM 663 O O . MET A 1 81 ? 15.154 -4.335 -21.579 1.00 77.50 81 MET A O 1
ATOM 667 N N . ASN A 1 82 ? 14.328 -4.008 -23.626 1.00 67.25 82 ASN A N 1
ATOM 668 C CA . ASN A 1 82 ? 15.623 -4.138 -24.314 1.00 67.25 82 ASN A CA 1
ATOM 669 C C . ASN A 1 82 ? 16.355 -2.800 -24.501 1.00 67.25 82 ASN A C 1
ATOM 671 O O . ASN A 1 82 ? 17.469 -2.781 -25.011 1.00 67.25 82 ASN A O 1
ATOM 675 N N . THR A 1 83 ? 15.756 -1.685 -24.083 1.00 72.62 83 THR A N 1
ATOM 676 C CA . THR A 1 83 ? 16.314 -0.336 -24.217 1.00 72.62 83 THR A CA 1
ATOM 677 C C . THR A 1 83 ? 17.136 0.042 -22.974 1.00 72.62 83 THR A C 1
ATOM 679 O O . THR A 1 83 ? 16.562 0.312 -21.916 1.00 72.62 83 THR A O 1
ATOM 682 N N . PRO A 1 84 ? 18.481 0.082 -23.055 1.00 65.38 84 PRO A N 1
ATOM 683 C CA . PRO A 1 84 ? 19.339 0.371 -21.901 1.00 65.38 84 PRO A CA 1
ATOM 684 C C . PRO A 1 84 ? 19.145 1.797 -21.360 1.00 65.38 84 PRO A C 1
ATOM 686 O O . PRO A 1 84 ? 19.106 1.993 -20.152 1.00 65.38 84 PRO A O 1
ATOM 689 N N . SER A 1 85 ? 18.879 2.775 -22.230 1.00 62.62 85 SER A N 1
ATOM 690 C CA . SER A 1 85 ? 18.720 4.189 -21.853 1.00 62.62 85 SER A CA 1
ATOM 691 C C . SER A 1 85 ? 17.564 4.449 -20.877 1.00 62.62 85 SER A C 1
ATOM 693 O O . SER A 1 85 ? 17.613 5.383 -20.084 1.00 62.62 85 SER A O 1
ATOM 695 N N . GLN A 1 86 ? 16.510 3.627 -20.922 1.00 61.00 86 GLN A N 1
ATOM 696 C CA . GLN A 1 86 ? 15.367 3.746 -20.011 1.00 61.00 86 GLN A CA 1
ATOM 697 C C . GLN A 1 86 ? 15.607 3.009 -18.691 1.00 61.00 86 GLN A C 1
ATOM 699 O O . GLN A 1 86 ? 15.062 3.408 -17.666 1.00 61.00 86 GLN A O 1
ATOM 704 N N . LYS A 1 87 ? 16.436 1.959 -18.694 1.00 62.28 87 LYS A N 1
ATOM 705 C CA . LYS A 1 87 ? 16.815 1.237 -17.475 1.00 62.28 87 LYS A CA 1
ATOM 706 C C . LYS A 1 87 ? 17.590 2.150 -16.538 1.00 62.28 87 LYS A C 1
ATOM 708 O O . LYS A 1 87 ? 17.240 2.230 -15.366 1.00 62.28 87 LYS A O 1
ATOM 713 N N . ASP A 1 88 ? 18.552 2.898 -17.066 1.00 62.12 88 ASP A N 1
ATOM 714 C CA . ASP A 1 88 ? 19.417 3.752 -16.252 1.00 62.12 88 ASP A CA 1
ATOM 715 C C . ASP A 1 88 ? 18.655 4.892 -15.569 1.00 62.12 88 ASP A C 1
ATOM 717 O O . ASP A 1 88 ? 18.953 5.203 -14.421 1.00 62.12 88 ASP A O 1
ATOM 721 N N . LEU A 1 89 ? 17.619 5.450 -16.208 1.00 66.00 89 LEU A N 1
ATOM 722 C CA . LEU A 1 89 ? 16.802 6.535 -15.647 1.00 66.00 89 LEU A CA 1
ATOM 723 C C . LEU A 1 89 ? 15.989 6.109 -14.411 1.00 66.00 89 LEU A C 1
ATOM 725 O O . LEU A 1 89 ? 15.818 6.895 -13.482 1.00 66.00 89 LEU A O 1
ATOM 729 N N . TYR A 1 90 ? 15.475 4.875 -14.399 1.00 63.59 90 TYR A N 1
ATOM 730 C CA . TYR A 1 90 ? 14.618 4.376 -13.315 1.00 63.59 90 TYR A CA 1
ATOM 731 C C . TYR A 1 90 ? 15.363 3.492 -12.309 1.00 63.59 90 TYR A C 1
ATOM 733 O O . TYR A 1 90 ? 14.950 3.420 -11.153 1.00 63.59 90 TYR A O 1
ATOM 741 N N . LEU A 1 91 ? 16.455 2.834 -12.711 1.00 64.31 91 LEU A N 1
ATOM 742 C CA . LEU A 1 91 ? 17.228 1.948 -11.837 1.00 64.31 91 LEU A CA 1
ATOM 743 C C . LEU A 1 91 ? 18.268 2.685 -10.989 1.00 64.31 91 LEU A C 1
ATOM 745 O O . LEU A 1 91 ? 18.542 2.224 -9.884 1.00 64.31 91 LEU A O 1
ATOM 749 N N . THR A 1 92 ? 18.821 3.820 -11.433 1.00 60.56 92 THR A N 1
ATOM 750 C CA . THR A 1 92 ? 19.795 4.588 -10.627 1.00 60.56 92 THR A CA 1
ATOM 751 C C . THR A 1 92 ? 19.278 4.974 -9.234 1.00 60.56 92 THR A C 1
ATOM 753 O O . THR A 1 92 ? 20.000 4.729 -8.269 1.00 60.56 92 THR A O 1
ATOM 756 N N . PRO A 1 93 ? 18.045 5.486 -9.055 1.00 60.94 93 PRO A N 1
ATOM 757 C CA . PRO A 1 93 ? 17.531 5.800 -7.720 1.00 60.94 93 PRO A CA 1
ATOM 758 C C . PRO A 1 93 ? 17.013 4.577 -6.939 1.00 60.94 93 PRO A C 1
ATOM 760 O O . PRO A 1 93 ? 16.691 4.714 -5.763 1.00 60.94 93 PRO A O 1
ATOM 763 N N . VAL A 1 94 ? 16.907 3.400 -7.570 1.00 59.66 94 VAL A N 1
ATOM 764 C CA . VAL A 1 94 ? 16.442 2.149 -6.934 1.00 59.66 94 VAL A CA 1
ATOM 765 C C . VAL A 1 94 ? 17.614 1.272 -6.470 1.00 59.66 94 VAL A C 1
ATOM 767 O O . VAL A 1 94 ? 17.515 0.623 -5.432 1.00 59.66 94 VAL A O 1
ATOM 770 N N . LEU A 1 95 ? 18.715 1.238 -7.231 1.00 53.75 95 LEU A N 1
ATOM 771 C CA 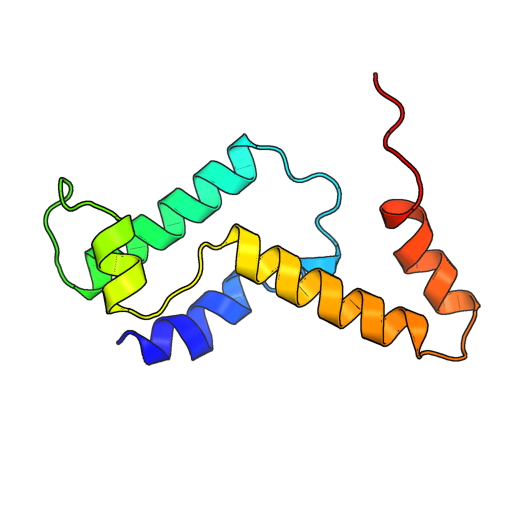. LEU A 1 95 ? 19.899 0.408 -6.966 1.00 53.75 95 LEU A CA 1
ATOM 772 C C . LEU A 1 95 ? 20.992 1.121 -6.165 1.00 53.75 95 LEU A C 1
ATOM 774 O O . LEU A 1 95 ? 21.832 0.439 -5.579 1.00 53.75 95 LEU A O 1
ATOM 778 N N . LEU A 1 96 ? 21.016 2.457 -6.124 1.00 46.34 96 LEU A N 1
ATOM 779 C CA . LEU A 1 96 ? 21.947 3.162 -5.247 1.00 46.34 96 LEU A CA 1
ATOM 780 C C . LEU A 1 96 ? 21.422 3.094 -3.808 1.00 46.34 96 LEU A C 1
ATOM 782 O O . LEU A 1 96 ? 20.356 3.648 -3.525 1.00 46.34 96 LEU A O 1
ATOM 786 N N . PRO A 1 97 ? 22.144 2.437 -2.881 1.00 45.28 97 PRO A N 1
ATOM 787 C CA . PRO A 1 97 ? 21.783 2.496 -1.483 1.00 45.28 97 PRO A CA 1
ATOM 788 C C . PRO A 1 97 ? 21.918 3.954 -1.057 1.00 45.28 97 PRO A C 1
ATOM 790 O O . PRO A 1 97 ? 22.946 4.593 -1.295 1.00 45.28 97 PRO A O 1
ATOM 793 N N . VAL A 1 98 ? 20.855 4.481 -0.454 1.00 51.06 98 VAL A N 1
ATOM 794 C CA . VAL A 1 98 ? 20.885 5.741 0.284 1.00 51.06 98 VAL A CA 1
ATOM 795 C C . VAL A 1 98 ? 22.106 5.686 1.198 1.00 51.06 98 VAL A C 1
ATOM 797 O O . VAL A 1 98 ? 22.144 4.886 2.132 1.00 51.06 98 VAL A O 1
ATOM 800 N N . GLN A 1 99 ? 23.127 6.489 0.890 1.00 40.41 99 GLN A N 1
ATOM 801 C CA . GLN A 1 99 ? 24.259 6.680 1.787 1.00 40.41 99 GLN A CA 1
ATOM 802 C C . GLN A 1 99 ? 23.679 7.203 3.109 1.00 40.41 99 GLN A C 1
ATOM 804 O O . GLN A 1 99 ? 22.937 8.193 3.078 1.00 40.41 99 GLN A O 1
ATOM 809 N N . PRO A 1 100 ? 23.924 6.529 4.246 1.00 42.19 100 PRO A N 1
ATOM 810 C CA . PRO A 1 100 ? 23.434 7.003 5.528 1.00 42.19 100 PRO A CA 1
ATOM 811 C C . PRO A 1 100 ? 24.051 8.378 5.794 1.00 42.19 100 PRO A C 1
ATOM 813 O O . PRO A 1 100 ? 25.264 8.551 5.680 1.00 42.19 100 PRO A O 1
ATOM 816 N N . LYS A 1 101 ? 23.189 9.357 6.070 1.00 39.12 101 LYS A N 1
ATOM 817 C CA . LYS A 1 101 ? 23.589 10.690 6.518 1.00 39.12 101 LYS A CA 1
ATOM 818 C C . LYS A 1 101 ? 23.970 10.651 7.992 1.00 39.12 101 LYS A C 1
ATOM 820 O O . LYS A 1 101 ? 23.287 9.908 8.734 1.00 39.12 101 LYS A O 1
#

Sequence (101 aa):
MAHLYRSVVLPSVLYGCETWNHMTKEDVRRLNSLQHGICKQIFNLPKPTRSDIVEQYMNILPIKAEIDTRKLLFLGRLCRMNTPSQKDLYLTPVLLPVQPK